Protein AF-A0A2V9TQ39-F1 (afdb_monomer_lite)

Sequence (77 aa):
MNGDVVAATMKRLRSQVPIMLLSAQEPLPKNTLRSVDCFLSKSQPSKTLLATLQNLLEGRSKPFFSRWLESWRQRNQ

Secondary structure (DSSP, 8-state):
--HHHHHHHHHHH-TTS--EEEESSSSPPHHHHTS-SEEEETTS-HHHHHHHHHHHHHTS---HHHHHHHHHHHH--

Foldseek 3Di:
DPVLVVLQVCCVVPVPDAAEAEACDPPDDPSSVVSHPYYDYPPDDPVVVVVVVVVSVVVDDDPPVVVVVVVVVVVVD

pLDDT: mean 86.13, std 7.57, range [63.91, 94.75]

Radius of gyration: 16.15 Å; chains: 1; bounding box: 28×29×50 Å

Structure (mmCIF, N/CA/C/O backbone):
data_AF-A0A2V9TQ39-F1
#
_entry.id   AF-A0A2V9TQ39-F1
#
loop_
_atom_site.group_PDB
_atom_site.id
_atom_site.type_symbol
_atom_site.label_atom_id
_atom_site.label_alt_id
_atom_site.label_comp_id
_atom_site.label_asym_id
_atom_site.label_entity_id
_atom_site.label_seq_id
_atom_site.pdbx_PDB_ins_code
_atom_site.Cartn_x
_atom_site.Cartn_y
_atom_site.Cartn_z
_atom_site.occupancy
_atom_site.B_iso_or_equiv
_atom_site.auth_seq_id
_atom_site.auth_comp_id
_atom_site.auth_asym_id
_atom_site.auth_atom_id
_atom_site.pdbx_PDB_model_num
ATOM 1 N N . MET A 1 1 ? -0.248 -15.010 -12.002 1.00 63.91 1 MET A N 1
ATOM 2 C CA . MET A 1 1 ? -1.147 -14.719 -10.861 1.00 63.91 1 MET A CA 1
ATOM 3 C C . MET A 1 1 ? -1.966 -13.485 -11.207 1.00 63.91 1 MET A C 1
ATOM 5 O O . MET A 1 1 ? -1.366 -12.494 -11.605 1.00 63.91 1 MET A O 1
ATOM 9 N N . ASN A 1 2 ? -3.295 -13.546 -11.083 1.00 84.44 2 ASN A N 1
ATOM 10 C CA . ASN A 1 2 ? -4.204 -12.460 -11.481 1.00 84.44 2 ASN A CA 1
ATOM 11 C C . ASN A 1 2 ? -4.463 -11.529 -10.289 1.00 84.44 2 ASN A C 1
ATOM 13 O O . ASN A 1 2 ? -5.351 -11.772 -9.472 1.00 84.44 2 ASN A O 1
ATOM 17 N N . GLY A 1 3 ? -3.615 -10.507 -10.139 1.00 84.25 3 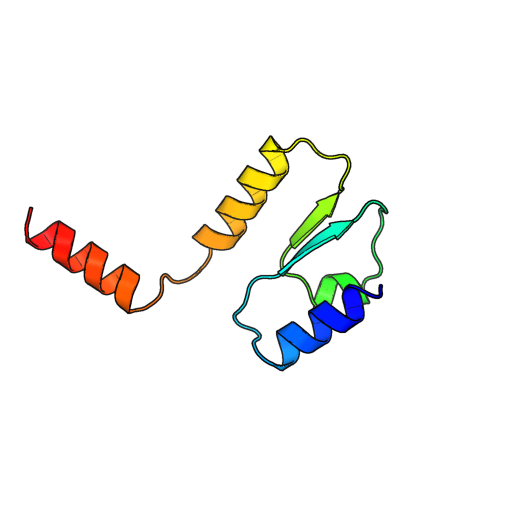GLY A N 1
ATOM 18 C CA . GLY A 1 3 ? -3.663 -9.591 -8.992 1.00 84.25 3 GLY A CA 1
ATOM 19 C C . GLY A 1 3 ? -4.951 -8.763 -8.909 1.00 84.25 3 GLY A C 1
ATOM 20 O O . GLY A 1 3 ? -5.384 -8.410 -7.817 1.00 84.25 3 GLY A O 1
ATOM 21 N N . ASP A 1 4 ? -5.599 -8.512 -10.043 1.00 86.19 4 ASP A N 1
ATOM 22 C CA . ASP A 1 4 ? -6.894 -7.841 -10.160 1.00 86.19 4 ASP A CA 1
ATOM 23 C C . ASP A 1 4 ? -8.031 -8.645 -9.507 1.00 86.19 4 ASP A C 1
ATOM 25 O O . ASP A 1 4 ? -8.798 -8.099 -8.714 1.00 86.19 4 ASP A O 1
ATOM 29 N N . VAL A 1 5 ? -8.097 -9.956 -9.760 1.00 90.12 5 VAL A N 1
ATOM 30 C CA . VAL A 1 5 ? -9.102 -10.855 -9.164 1.00 90.12 5 VAL A CA 1
ATOM 31 C C . VAL A 1 5 ? -8.929 -10.939 -7.646 1.00 90.12 5 VAL A C 1
ATOM 33 O O . VAL A 1 5 ? -9.908 -10.925 -6.890 1.00 90.12 5 VAL A O 1
ATOM 36 N N . VAL A 1 6 ? -7.675 -10.987 -7.188 1.00 91.00 6 VAL A N 1
ATOM 37 C CA . V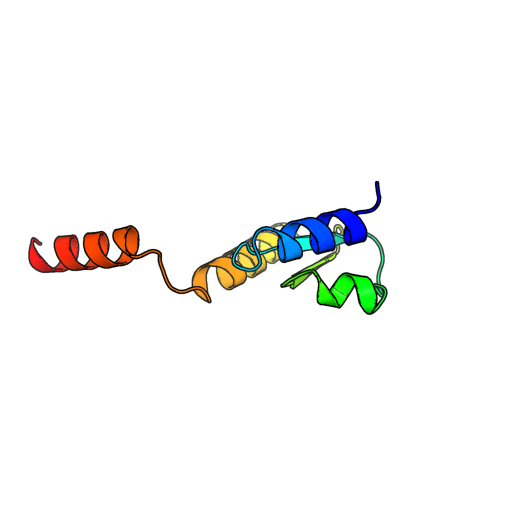AL A 1 6 ? -7.341 -10.991 -5.759 1.00 91.00 6 VAL A CA 1
ATOM 38 C C . VAL A 1 6 ? -7.766 -9.673 -5.112 1.00 91.00 6 VAL A C 1
ATOM 40 O O . VAL A 1 6 ? -8.492 -9.697 -4.118 1.00 91.00 6 VAL A O 1
ATOM 43 N N . ALA A 1 7 ? -7.400 -8.531 -5.700 1.00 91.88 7 ALA A N 1
ATOM 44 C CA . ALA A 1 7 ? -7.765 -7.214 -5.185 1.00 91.88 7 ALA A CA 1
ATOM 45 C C . ALA A 1 7 ? -9.289 -7.022 -5.115 1.00 91.88 7 ALA A C 1
ATOM 47 O O . ALA A 1 7 ? -9.812 -6.570 -4.095 1.00 91.88 7 ALA A O 1
ATOM 48 N N . ALA A 1 8 ? -10.019 -7.438 -6.154 1.00 92.19 8 ALA A N 1
ATOM 49 C CA . ALA A 1 8 ? -11.479 -7.383 -6.178 1.00 92.19 8 ALA A CA 1
ATOM 50 C C . ALA A 1 8 ? -12.101 -8.226 -5.052 1.00 92.19 8 ALA A C 1
ATOM 52 O O . ALA A 1 8 ? -13.002 -7.771 -4.343 1.00 92.19 8 ALA A O 1
ATOM 53 N N . THR A 1 9 ? -11.581 -9.436 -4.835 1.00 93.69 9 THR A N 1
ATOM 54 C CA . THR A 1 9 ? -12.048 -10.324 -3.762 1.00 93.69 9 THR A CA 1
ATOM 55 C C . THR A 1 9 ? -11.746 -9.741 -2.381 1.00 93.69 9 THR A C 1
ATOM 57 O O . THR A 1 9 ? -12.620 -9.738 -1.513 1.00 93.69 9 THR A O 1
ATOM 60 N N . MET A 1 10 ? -10.547 -9.184 -2.181 1.00 93.62 10 MET A N 1
ATOM 61 C CA . MET A 1 10 ? -10.163 -8.512 -0.938 1.00 93.62 10 MET A CA 1
ATOM 62 C C . MET A 1 10 ? -11.084 -7.329 -0.633 1.00 93.62 10 MET A C 1
ATOM 64 O O . MET A 1 10 ? -11.598 -7.237 0.481 1.00 93.62 10 MET A O 1
ATOM 68 N N . LYS A 1 11 ? -11.365 -6.467 -1.619 1.00 91.94 11 LYS A N 1
ATOM 69 C CA . LYS A 1 11 ? -12.289 -5.335 -1.445 1.00 91.94 11 LYS A CA 1
ATOM 70 C C . LYS A 1 11 ? -13.718 -5.776 -1.154 1.00 91.94 11 LYS A C 1
ATOM 72 O O . LYS A 1 11 ? -14.377 -5.139 -0.337 1.00 91.94 11 LYS A O 1
ATOM 77 N N . ARG A 1 12 ? -14.183 -6.872 -1.762 1.00 93.25 12 ARG A N 1
ATOM 78 C CA . ARG A 1 12 ? -15.504 -7.450 -1.472 1.00 93.25 12 ARG A CA 1
ATOM 79 C C . ARG A 1 12 ? -15.614 -7.936 -0.024 1.00 93.25 12 ARG A C 1
ATOM 81 O O . ARG A 1 12 ? -16.651 -7.744 0.598 1.00 93.25 12 ARG A O 1
ATOM 88 N N . LEU A 1 13 ? -14.563 -8.563 0.508 1.00 94.38 13 LEU A N 1
ATOM 89 C CA . LEU A 1 13 ? -14.554 -9.096 1.876 1.00 94.38 13 LEU A CA 1
ATOM 90 C C . LEU A 1 13 ? -14.309 -8.007 2.931 1.00 94.38 13 LEU A C 1
ATOM 92 O O . LEU A 1 13 ? -14.923 -8.019 3.998 1.00 94.38 13 LEU A O 1
ATOM 96 N N . ARG A 1 14 ? -13.381 -7.084 2.655 1.00 90.69 14 ARG A N 1
ATOM 97 C CA . ARG A 1 14 ? -12.921 -6.032 3.570 1.00 90.69 14 ARG A CA 1
ATOM 98 C C . ARG A 1 14 ? -12.535 -4.772 2.786 1.00 90.69 14 ARG A C 1
ATOM 100 O O . ARG A 1 14 ? -11.358 -4.474 2.592 1.00 90.69 14 ARG A O 1
ATOM 107 N N . SER A 1 15 ? -13.531 -3.984 2.390 1.00 89.12 15 SER A N 1
ATOM 108 C CA . SER A 1 15 ? -13.339 -2.739 1.621 1.00 89.12 15 SER A CA 1
ATOM 109 C C . SER A 1 15 ? -12.440 -1.703 2.315 1.00 89.12 15 SER A C 1
ATOM 111 O O . SER A 1 15 ? -11.771 -0.911 1.650 1.00 89.12 15 SER A O 1
ATOM 113 N N . GLN A 1 16 ? -12.382 -1.749 3.649 1.00 88.12 16 GLN A N 1
ATOM 114 C CA . GLN A 1 16 ? -11.590 -0.858 4.499 1.00 88.12 16 GLN A CA 1
ATOM 115 C C . GLN A 1 16 ? -10.079 -1.121 4.446 1.00 88.12 16 GLN A C 1
ATOM 117 O O . GLN A 1 16 ? -9.316 -0.285 4.927 1.00 88.12 16 GLN A O 1
ATOM 122 N N . VAL A 1 17 ? -9.619 -2.247 3.891 1.00 88.56 17 VAL A N 1
ATOM 123 C CA . VAL A 1 17 ? -8.182 -2.537 3.784 1.00 88.56 17 VAL A CA 1
ATOM 124 C C . VAL A 1 17 ? -7.612 -1.817 2.551 1.00 88.56 17 VAL A C 1
ATOM 126 O O . VAL A 1 17 ? -8.161 -1.986 1.455 1.00 88.56 17 VAL A O 1
ATOM 129 N N . PRO A 1 18 ? -6.559 -0.986 2.696 1.00 91.44 18 PRO A N 1
ATOM 130 C CA . PRO A 1 18 ? -5.863 -0.387 1.560 1.00 91.44 18 PRO A CA 1
ATOM 131 C C . PRO A 1 18 ? -5.183 -1.448 0.699 1.00 91.44 18 PRO A C 1
ATOM 133 O O . PRO A 1 18 ? -4.572 -2.377 1.219 1.00 91.44 18 PRO A O 1
ATOM 136 N N . ILE A 1 19 ? -5.229 -1.264 -0.615 1.00 92.88 19 ILE A N 1
ATOM 137 C CA . ILE A 1 19 ? -4.541 -2.096 -1.593 1.00 92.88 19 ILE A CA 1
ATOM 138 C C . ILE A 1 19 ? -3.704 -1.184 -2.486 1.00 92.88 19 ILE A C 1
ATOM 140 O O . ILE A 1 19 ? -4.239 -0.384 -3.253 1.00 92.88 19 ILE A O 1
ATOM 144 N N . MET A 1 20 ? -2.385 -1.335 -2.386 1.00 92.88 20 MET A N 1
ATOM 145 C CA . MET A 1 20 ? -1.411 -0.733 -3.293 1.00 92.88 20 MET A CA 1
ATOM 146 C C . MET A 1 20 ? -0.980 -1.773 -4.326 1.00 92.88 20 MET A C 1
ATOM 148 O O . MET A 1 20 ? -0.510 -2.852 -3.962 1.00 92.88 20 MET A O 1
ATOM 152 N N . LEU A 1 21 ? -1.122 -1.454 -5.611 1.00 91.75 21 LEU A N 1
ATOM 153 C CA . LEU A 1 21 ? -0.713 -2.330 -6.705 1.00 91.75 21 LEU A CA 1
ATOM 154 C C .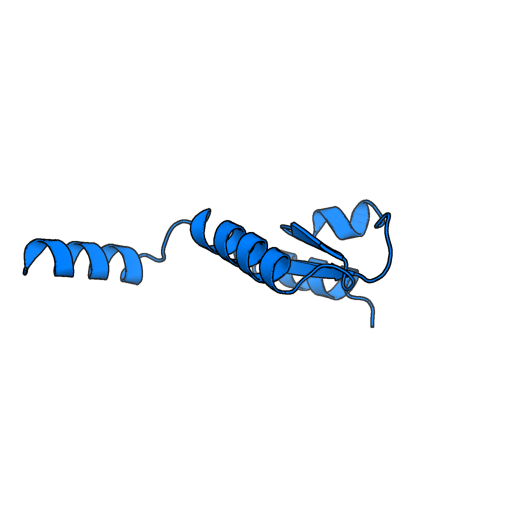 LEU A 1 21 ? 0.680 -1.972 -7.220 1.00 91.75 21 LEU A C 1
ATOM 156 O O . LEU A 1 21 ? 0.907 -0.852 -7.665 1.00 91.75 21 LEU A O 1
ATOM 160 N N . LEU A 1 22 ? 1.576 -2.958 -7.249 1.00 90.88 22 LEU A N 1
ATOM 161 C CA . LEU A 1 22 ? 2.887 -2.848 -7.888 1.00 90.88 22 LEU A CA 1
ATOM 162 C C . LEU A 1 22 ? 2.862 -3.549 -9.252 1.00 90.88 22 LEU A C 1
ATOM 164 O O . LEU A 1 22 ? 2.835 -4.782 -9.318 1.00 90.88 22 LEU A O 1
ATOM 168 N N . SER A 1 23 ? 2.888 -2.781 -10.342 1.00 87.50 23 SER A N 1
ATOM 169 C CA . SER A 1 23 ? 2.835 -3.302 -11.719 1.00 87.50 23 SER A CA 1
ATOM 170 C C . SER A 1 23 ? 4.127 -3.011 -12.478 1.00 87.50 23 SER A C 1
ATOM 172 O O . SER A 1 23 ? 4.724 -1.966 -12.292 1.00 87.50 23 SER A O 1
ATOM 174 N N . ALA A 1 24 ? 4.580 -3.918 -13.343 1.00 83.38 24 ALA A N 1
ATOM 175 C CA . ALA A 1 24 ? 5.655 -3.603 -14.296 1.00 83.38 24 ALA A CA 1
ATOM 176 C C . ALA A 1 24 ? 5.126 -2.930 -15.575 1.00 83.38 24 ALA A C 1
ATOM 178 O O . ALA A 1 24 ? 5.906 -2.418 -16.368 1.00 83.38 24 ALA A O 1
ATOM 1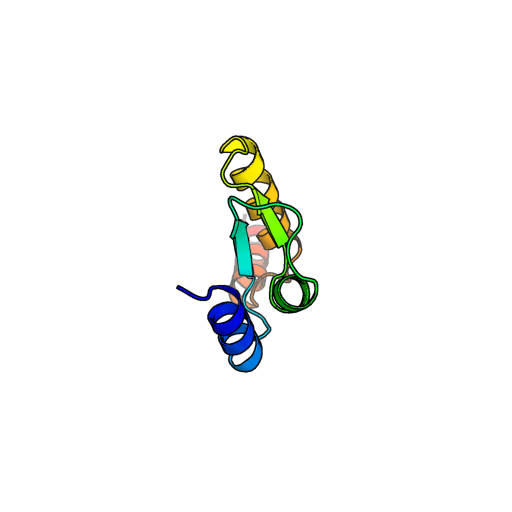79 N N . GLN A 1 25 ? 3.810 -2.984 -15.793 1.00 70.62 25 GLN A N 1
ATOM 180 C CA . GLN A 1 25 ? 3.163 -2.606 -17.040 1.00 70.62 25 GLN A CA 1
ATOM 181 C C . GLN A 1 25 ? 2.269 -1.387 -16.822 1.00 70.62 25 GLN A C 1
ATOM 183 O O . GLN A 1 25 ? 1.390 -1.400 -15.953 1.00 70.62 25 GLN A O 1
ATOM 188 N N . GLU A 1 26 ? 2.492 -0.370 -17.649 1.00 72.88 26 GLU A N 1
ATOM 189 C CA . GLU A 1 26 ? 1.641 0.803 -17.817 1.00 72.88 26 GLU A CA 1
ATOM 190 C C . GLU A 1 26 ? 1.233 0.888 -19.298 1.00 72.88 26 GLU A C 1
ATOM 192 O O . GLU A 1 26 ? 2.077 0.633 -20.162 1.00 72.88 26 GLU A O 1
ATOM 197 N N . PRO A 1 27 ? -0.031 1.218 -19.630 1.00 71.00 27 PRO A N 1
ATOM 198 C CA . PRO A 1 27 ? -1.149 1.559 -18.744 1.00 71.00 27 PRO A CA 1
ATOM 199 C C . PRO A 1 27 ? -1.951 0.335 -18.256 1.00 71.00 27 PRO A C 1
ATOM 201 O O . PRO A 1 27 ? -2.115 -0.659 -18.963 1.00 71.00 27 PRO A O 1
ATOM 204 N N . LEU A 1 28 ? -2.488 0.419 -17.035 1.00 79.38 28 LEU A N 1
ATOM 205 C CA . LEU A 1 28 ? -3.297 -0.645 -16.430 1.00 79.38 28 LEU A CA 1
ATOM 206 C C . LEU A 1 28 ? -4.756 -0.632 -16.933 1.00 79.38 28 LEU A C 1
ATOM 208 O O . LEU A 1 28 ? -5.332 0.445 -17.119 1.00 79.38 28 LEU A O 1
ATOM 212 N N . PRO A 1 29 ? -5.408 -1.802 -17.084 1.00 81.44 29 PRO A N 1
ATOM 213 C CA . PRO A 1 29 ? -6.830 -1.879 -17.402 1.00 81.44 29 PRO A CA 1
ATOM 214 C C . PRO A 1 29 ? -7.697 -1.156 -16.362 1.00 81.44 29 PRO A C 1
ATOM 216 O O . PRO A 1 29 ? -7.500 -1.299 -15.153 1.00 81.44 29 PRO A O 1
ATOM 219 N N . LYS A 1 30 ? -8.733 -0.441 -16.822 1.00 80.25 30 LYS A N 1
ATOM 220 C CA . LYS A 1 30 ? -9.650 0.320 -15.949 1.00 80.25 30 LYS A CA 1
ATOM 221 C C . LYS A 1 30 ? -10.307 -0.537 -14.861 1.00 80.25 30 LYS A C 1
ATOM 223 O O . LYS A 1 30 ? -10.562 -0.035 -13.772 1.00 80.25 30 LYS A O 1
ATOM 228 N N . ASN A 1 31 ? -10.569 -1.816 -15.137 1.00 78.25 31 ASN A N 1
ATOM 229 C CA . ASN A 1 31 ? -11.162 -2.728 -14.156 1.00 78.25 31 ASN A CA 1
ATOM 230 C C . ASN A 1 31 ? -10.223 -2.987 -12.971 1.00 78.25 31 ASN A C 1
ATOM 232 O O . ASN A 1 31 ? -10.680 -2.976 -11.833 1.00 78.25 31 ASN A O 1
ATOM 236 N N . THR A 1 32 ? -8.918 -3.128 -13.215 1.00 79.44 32 THR A N 1
ATOM 237 C CA . THR A 1 32 ? -7.907 -3.299 -12.162 1.00 79.44 32 THR A CA 1
ATOM 238 C C . THR A 1 32 ? -7.833 -2.066 -11.263 1.00 79.44 32 THR A C 1
ATOM 240 O O . THR A 1 32 ? -7.768 -2.191 -10.043 1.00 79.44 32 THR A O 1
ATOM 243 N N . LEU A 1 33 ? -7.920 -0.870 -11.855 1.00 80.75 33 LEU A N 1
ATOM 244 C CA . LEU A 1 33 ? -7.858 0.402 -11.129 1.00 80.75 33 LEU A CA 1
ATOM 245 C C . LEU A 1 33 ? -9.046 0.625 -10.177 1.00 80.75 33 LEU A C 1
ATOM 247 O O . LEU A 1 33 ? -8.922 1.392 -9.233 1.00 80.75 33 LEU A O 1
ATOM 251 N N . ARG A 1 34 ? -10.185 -0.054 -10.376 1.00 86.06 34 ARG A N 1
ATOM 252 C CA . ARG A 1 34 ? -11.356 0.066 -9.485 1.00 86.06 34 ARG A CA 1
ATOM 253 C C . ARG A 1 34 ? -11.202 -0.685 -8.164 1.00 86.06 34 ARG A C 1
ATOM 255 O O . ARG A 1 34 ? -11.933 -0.402 -7.220 1.00 86.06 34 ARG A O 1
ATOM 262 N N . SER A 1 35 ? -10.317 -1.677 -8.103 1.00 88.12 35 SER A N 1
ATOM 263 C CA . SER A 1 35 ? -10.162 -2.550 -6.931 1.00 88.12 35 SER A CA 1
ATOM 264 C C . SER A 1 35 ? -8.952 -2.201 -6.066 1.00 88.12 35 SER A C 1
ATOM 266 O O . SER A 1 35 ? -8.720 -2.860 -5.054 1.00 88.12 35 SER A O 1
ATOM 268 N N . VAL A 1 36 ? -8.191 -1.174 -6.441 1.00 91.19 36 VAL A N 1
ATOM 269 C CA . VAL A 1 36 ? -6.958 -0.754 -5.768 1.00 91.19 36 VAL A CA 1
ATOM 270 C C . VAL A 1 36 ? -7.063 0.720 -5.390 1.00 91.19 36 VAL A C 1
ATOM 272 O O . VAL A 1 36 ? -7.721 1.490 -6.080 1.00 91.19 36 VAL A O 1
ATOM 275 N N . ASP A 1 37 ? -6.450 1.114 -4.278 1.00 91.44 37 ASP A N 1
ATOM 276 C CA . ASP A 1 37 ? -6.487 2.501 -3.794 1.00 91.44 37 ASP A CA 1
ATOM 277 C C . ASP A 1 37 ? -5.366 3.342 -4.425 1.00 91.44 37 ASP A C 1
ATOM 279 O O . ASP A 1 37 ? -5.520 4.546 -4.615 1.00 91.44 37 ASP A O 1
ATOM 283 N N . CYS A 1 38 ? -4.239 2.714 -4.768 1.00 90.75 38 CYS A N 1
ATOM 284 C CA . CYS A 1 38 ? -3.156 3.342 -5.517 1.00 90.75 38 CYS A CA 1
ATOM 285 C C . CYS A 1 38 ? -2.381 2.313 -6.352 1.00 90.75 38 CYS A C 1
ATOM 287 O O . CYS A 1 38 ? -2.416 1.107 -6.085 1.00 90.75 38 CYS A O 1
ATOM 289 N N . PHE A 1 39 ? -1.675 2.797 -7.374 1.00 90.25 39 PHE A N 1
ATOM 290 C CA . PHE A 1 39 ? -0.788 1.989 -8.205 1.00 90.25 39 PHE A CA 1
ATOM 291 C C . PHE A 1 39 ? 0.598 2.629 -8.268 1.00 90.25 39 PHE A C 1
ATOM 293 O O . PHE A 1 39 ? 0.729 3.850 -8.186 1.00 90.25 39 PHE A O 1
ATOM 300 N N . LEU A 1 40 ? 1.623 1.798 -8.418 1.00 91.44 40 LEU A N 1
ATOM 301 C CA . LEU A 1 40 ? 3.002 2.230 -8.581 1.00 91.44 40 LEU A CA 1
ATOM 302 C C . LEU A 1 40 ? 3.733 1.267 -9.522 1.00 91.44 40 LEU A C 1
ATOM 304 O O . LEU A 1 40 ? 3.525 0.049 -9.471 1.00 91.44 40 LEU A O 1
ATOM 308 N N . SER A 1 41 ? 4.579 1.810 -10.397 1.00 89.50 41 SER A N 1
ATOM 309 C CA . SER A 1 41 ? 5.401 0.977 -11.271 1.00 89.50 41 SER A CA 1
ATOM 310 C C . SER A 1 41 ? 6.554 0.336 -10.496 1.00 89.50 41 SER A C 1
ATOM 312 O O . SER A 1 41 ? 7.232 0.995 -9.709 1.00 89.50 41 SER A O 1
ATOM 314 N N . LYS A 1 42 ? 6.832 -0.944 -10.758 1.00 88.00 42 LYS A N 1
ATOM 315 C CA . LYS A 1 42 ? 7.955 -1.689 -10.164 1.00 88.00 42 LYS A CA 1
ATOM 316 C C . LYS A 1 42 ? 9.323 -1.103 -10.513 1.00 88.00 42 LYS A C 1
ATOM 318 O O . LYS A 1 42 ? 10.287 -1.405 -9.820 1.00 88.00 42 LYS A O 1
ATOM 323 N N . SER A 1 43 ? 9.417 -0.303 -11.576 1.00 89.06 43 SER A N 1
ATOM 324 C CA . SER A 1 43 ? 10.656 0.383 -11.952 1.00 89.06 43 SER A CA 1
ATOM 325 C C . SER A 1 43 ? 10.917 1.649 -11.134 1.00 89.06 43 SER A C 1
ATOM 327 O O . SER A 1 43 ? 12.004 2.216 -11.235 1.00 89.06 43 SER A O 1
ATOM 329 N N . GLN A 1 44 ? 9.949 2.117 -10.337 1.00 88.38 44 GLN A N 1
ATOM 330 C CA . GLN A 1 44 ? 10.136 3.329 -9.553 1.00 88.38 44 GLN A CA 1
ATOM 331 C C . GLN A 1 44 ? 11.082 3.117 -8.364 1.00 88.38 44 GLN A C 1
ATOM 333 O O . GLN A 1 44 ? 11.141 2.026 -7.792 1.00 88.38 44 GLN A O 1
ATOM 338 N N . PRO A 1 45 ? 11.796 4.178 -7.942 1.00 92.88 45 PRO A N 1
ATOM 339 C CA . PRO A 1 45 ? 12.650 4.123 -6.766 1.00 92.88 45 PRO A CA 1
ATOM 340 C C . PRO A 1 45 ? 11.883 3.727 -5.501 1.00 92.88 45 PRO A C 1
ATOM 342 O O . PRO A 1 45 ? 10.740 4.136 -5.284 1.00 92.88 45 PRO A O 1
ATOM 345 N N . 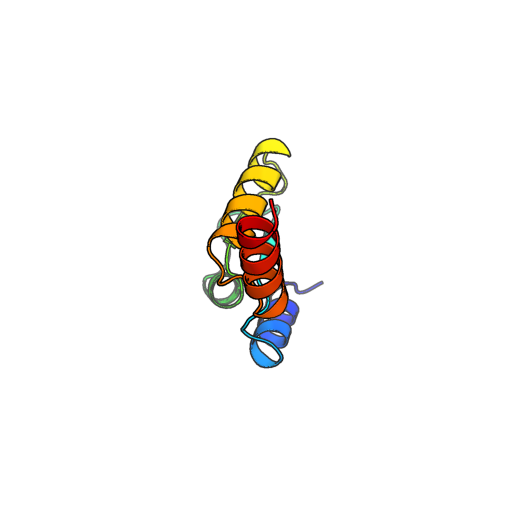SER A 1 46 ? 12.566 3.027 -4.594 1.00 91.75 46 SER A N 1
ATOM 346 C CA . SER A 1 46 ? 12.029 2.648 -3.280 1.00 91.75 46 SER A CA 1
ATOM 347 C C . SER A 1 46 ? 11.540 3.850 -2.465 1.00 91.75 46 SER A C 1
ATOM 349 O O . SER A 1 46 ? 10.552 3.743 -1.743 1.00 91.75 46 SER A O 1
ATOM 351 N N . LYS A 1 47 ? 12.174 5.019 -2.624 1.00 94.75 47 LYS A N 1
ATOM 352 C CA . LYS A 1 47 ? 11.736 6.273 -1.992 1.00 94.75 47 LYS A CA 1
ATOM 353 C C . LYS A 1 47 ? 10.309 6.656 -2.397 1.00 94.75 47 LYS A C 1
ATOM 355 O O . LYS A 1 47 ? 9.542 7.100 -1.547 1.00 94.75 47 LYS A O 1
ATOM 360 N N . THR A 1 48 ? 9.944 6.457 -3.663 1.00 92.69 48 THR A N 1
ATOM 361 C CA . THR A 1 48 ? 8.591 6.747 -4.146 1.00 92.69 48 THR A CA 1
ATOM 362 C C . THR A 1 48 ? 7.588 5.765 -3.557 1.00 92.69 48 THR A C 1
ATOM 364 O O . THR A 1 48 ? 6.544 6.186 -3.075 1.00 92.69 48 THR A O 1
ATOM 367 N N . LEU A 1 49 ? 7.945 4.477 -3.481 1.00 93.00 49 LEU A N 1
ATOM 368 C CA . LEU A 1 49 ? 7.121 3.464 -2.817 1.00 93.00 49 LEU A CA 1
ATOM 369 C C . LEU A 1 49 ? 6.838 3.826 -1.354 1.00 93.00 49 LEU A C 1
ATOM 371 O O . LEU A 1 49 ? 5.690 3.750 -0.921 1.00 93.00 49 LEU A O 1
ATOM 375 N N . LEU A 1 50 ? 7.860 4.246 -0.602 1.00 93.62 50 LEU A N 1
ATOM 376 C CA . LEU A 1 50 ? 7.701 4.639 0.801 1.00 93.62 50 LEU A CA 1
ATOM 377 C C . LEU A 1 50 ? 6.802 5.870 0.952 1.00 93.62 50 LEU A C 1
ATOM 379 O O . LEU A 1 50 ? 5.909 5.861 1.795 1.00 93.62 50 LEU A O 1
ATOM 383 N N . ALA A 1 51 ? 6.985 6.888 0.110 1.00 93.62 51 ALA A N 1
ATOM 384 C CA . ALA A 1 51 ? 6.147 8.085 0.129 1.00 93.62 51 ALA A CA 1
ATOM 385 C C . ALA A 1 51 ? 4.678 7.766 -0.204 1.00 93.62 51 ALA A C 1
ATOM 387 O O . ALA A 1 51 ? 3.764 8.217 0.484 1.00 93.62 51 ALA A O 1
ATOM 388 N N . THR A 1 52 ? 4.429 6.940 -1.225 1.00 92.62 52 THR A N 1
ATOM 389 C CA . THR A 1 52 ? 3.071 6.510 -1.591 1.00 92.62 52 THR A CA 1
ATOM 390 C C . THR A 1 52 ? 2.426 5.672 -0.490 1.00 92.62 52 THR A C 1
ATOM 392 O O . THR A 1 52 ? 1.245 5.855 -0.196 1.00 92.62 52 THR A O 1
ATOM 395 N N . LEU A 1 53 ? 3.192 4.781 0.146 1.00 91.50 53 LEU A N 1
ATOM 396 C CA . LEU A 1 53 ? 2.714 3.977 1.267 1.00 91.50 53 LEU A CA 1
ATOM 397 C C . LEU A 1 53 ? 2.357 4.851 2.473 1.00 91.50 53 LEU A C 1
ATOM 399 O O . LEU A 1 53 ? 1.303 4.654 3.071 1.00 91.50 53 LEU A O 1
ATOM 403 N N . GLN A 1 54 ? 3.199 5.829 2.804 1.00 92.00 54 GLN A N 1
ATOM 404 C CA . GLN A 1 54 ? 2.937 6.776 3.883 1.00 92.00 54 GLN A CA 1
ATOM 405 C C . GLN A 1 54 ? 1.623 7.531 3.642 1.00 92.00 54 GLN A C 1
ATOM 407 O O . GLN A 1 54 ? 0.730 7.482 4.487 1.00 92.00 54 GLN A O 1
ATOM 412 N N . ASN A 1 55 ? 1.438 8.100 2.448 1.00 90.56 55 ASN A N 1
ATOM 413 C CA . ASN A 1 55 ? 0.201 8.795 2.076 1.00 90.56 55 ASN A CA 1
ATOM 414 C C . ASN A 1 55 ? -1.041 7.888 2.170 1.00 90.56 55 ASN A C 1
ATOM 416 O O . ASN A 1 55 ? -2.103 8.316 2.627 1.00 90.56 55 ASN A O 1
ATOM 420 N N . LEU A 1 56 ? -0.915 6.619 1.761 1.00 90.31 56 LEU A N 1
ATOM 421 C CA . LEU A 1 56 ? -2.007 5.641 1.804 1.00 90.31 56 LEU A CA 1
ATOM 422 C C . LEU A 1 56 ? -2.457 5.309 3.236 1.00 90.31 56 LEU A C 1
ATOM 424 O O . LEU A 1 56 ? -3.632 4.988 3.456 1.00 90.31 56 LEU A O 1
ATOM 428 N N . LEU A 1 57 ? -1.527 5.359 4.192 1.00 86.19 57 LEU A N 1
ATOM 429 C CA . LEU A 1 57 ? -1.775 5.090 5.607 1.00 86.19 57 LEU A CA 1
ATOM 430 C C . LEU A 1 57 ? -2.255 6.341 6.356 1.00 86.19 57 LEU A C 1
ATOM 432 O O . LEU A 1 57 ? -3.160 6.237 7.183 1.00 86.19 57 LEU A O 1
ATOM 436 N N . GLU A 1 58 ? -1.694 7.512 6.054 1.00 84.75 58 GLU A N 1
ATOM 437 C CA . GLU A 1 58 ? -2.017 8.782 6.721 1.00 84.75 58 GLU A CA 1
ATOM 438 C C . GLU A 1 58 ? -3.400 9.323 6.357 1.00 84.75 58 GLU A C 1
ATOM 440 O O . GLU A 1 58 ? -4.088 9.880 7.211 1.00 84.75 58 GLU A O 1
ATOM 445 N N . GLY A 1 59 ? -3.863 9.100 5.123 1.00 73.38 59 GLY A N 1
ATOM 446 C CA . GLY A 1 59 ? -5.203 9.510 4.688 1.00 73.38 59 GLY A CA 1
ATOM 447 C C . GLY A 1 59 ? -6.353 8.757 5.372 1.00 73.38 59 GLY A C 1
ATOM 448 O O . GLY A 1 59 ? -7.518 8.989 5.045 1.00 73.38 59 GLY A O 1
ATOM 449 N N . ARG A 1 60 ? -6.064 7.828 6.294 1.00 72.56 60 ARG A N 1
ATOM 450 C CA . ARG A 1 60 ? -7.073 6.994 6.953 1.00 72.56 60 ARG A CA 1
ATOM 451 C C . ARG A 1 60 ? -7.328 7.435 8.386 1.00 72.56 60 ARG A C 1
ATOM 453 O O . ARG A 1 60 ? -6.424 7.745 9.156 1.00 72.56 60 ARG A O 1
ATOM 460 N N . SER A 1 61 ? -8.604 7.368 8.766 1.00 70.62 61 SER A N 1
ATOM 461 C CA . SER A 1 61 ? -9.035 7.457 10.160 1.00 70.62 61 SER A CA 1
ATOM 462 C C . SER A 1 61 ? -8.254 6.439 10.989 1.00 70.62 61 SER A C 1
ATOM 464 O O . SER A 1 61 ? -8.458 5.232 10.834 1.00 70.62 61 SER A O 1
ATOM 466 N N . LYS A 1 62 ? -7.401 6.920 11.899 1.00 70.81 62 LYS A N 1
ATOM 467 C CA . LYS A 1 62 ? -6.724 6.068 12.879 1.00 70.81 62 LYS A CA 1
ATOM 468 C C . LYS A 1 62 ? -7.769 5.200 13.607 1.00 70.81 62 LYS A C 1
ATOM 470 O O . LYS A 1 62 ? -8.827 5.725 13.978 1.00 70.81 62 LYS A O 1
ATOM 475 N N . PRO A 1 63 ? -7.510 3.895 13.816 1.00 73.19 63 PRO A N 1
ATOM 476 C CA . PRO A 1 63 ? -8.395 3.035 14.594 1.00 73.19 63 PRO A CA 1
ATOM 477 C C . PRO A 1 63 ? -8.715 3.658 15.954 1.00 73.19 63 PRO A C 1
ATOM 479 O O . PRO A 1 63 ? -7.887 4.385 16.511 1.00 73.19 63 PRO A O 1
ATOM 482 N N . PHE A 1 64 ? -9.894 3.346 16.503 1.00 74.44 64 PHE A N 1
ATOM 483 C CA . PHE A 1 64 ? -10.344 3.872 17.798 1.00 74.44 64 PHE A CA 1
ATOM 484 C C . PHE A 1 64 ? -9.246 3.787 18.868 1.00 74.44 64 PHE A C 1
ATOM 486 O O . PHE A 1 64 ? -8.944 4.790 19.507 1.00 74.44 64 PHE A O 1
ATOM 493 N N . PHE A 1 65 ? -8.594 2.626 18.996 1.00 73.81 65 PHE A N 1
ATOM 494 C CA . PHE A 1 65 ? -7.545 2.415 19.993 1.00 73.81 65 PHE A CA 1
ATOM 495 C C . PHE A 1 65 ? -6.335 3.332 19.787 1.00 73.81 65 PHE A C 1
ATOM 497 O O . PHE A 1 65 ? -5.855 3.926 20.745 1.00 73.81 65 PHE A O 1
ATOM 504 N N . SER A 1 66 ? -5.870 3.509 18.547 1.00 80.94 66 SER A N 1
ATOM 505 C CA . SER A 1 66 ? -4.740 4.394 18.241 1.00 80.94 66 SER A CA 1
ATOM 506 C C . SER A 1 66 ? -5.061 5.851 18.579 1.00 80.94 66 SER A C 1
ATOM 508 O O . SER A 1 66 ? -4.246 6.531 19.195 1.00 80.94 66 SER A O 1
ATOM 510 N N . ARG A 1 67 ? -6.275 6.312 18.245 1.00 80.06 67 ARG A N 1
ATOM 511 C CA . ARG A 1 67 ? -6.743 7.667 18.584 1.00 80.06 67 ARG A CA 1
ATOM 512 C C . ARG A 1 67 ? -6.878 7.868 20.086 1.00 80.06 67 ARG A C 1
ATOM 514 O O . ARG A 1 67 ? -6.464 8.898 20.613 1.00 80.06 67 ARG A O 1
ATOM 521 N N . TRP A 1 68 ? -7.480 6.896 20.764 1.00 86.94 68 TRP A N 1
ATOM 522 C CA . TRP A 1 68 ? -7.664 6.930 22.207 1.00 86.94 68 TRP A CA 1
ATOM 523 C C . TRP A 1 68 ? -6.315 6.936 22.933 1.00 86.94 68 TRP A C 1
ATOM 525 O O . TRP A 1 68 ? -6.103 7.779 23.801 1.00 86.94 68 TRP A O 1
ATOM 535 N N . LEU A 1 69 ? -5.375 6.077 22.527 1.00 84.56 69 LEU A N 1
ATOM 536 C CA . LEU A 1 69 ? -4.046 5.981 23.132 1.00 84.56 69 LEU A CA 1
ATOM 537 C C . LEU A 1 69 ? -3.228 7.264 22.937 1.00 84.56 69 LEU A C 1
ATOM 539 O O . LEU A 1 69 ? -2.605 7.734 23.885 1.00 84.56 69 LEU A O 1
ATOM 543 N N . GLU A 1 70 ? -3.241 7.850 21.737 1.00 88.88 70 GLU A N 1
ATOM 544 C CA . GL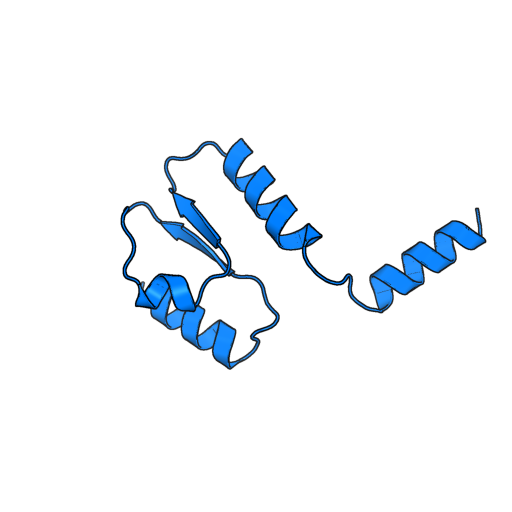U A 1 70 ? -2.609 9.154 21.487 1.00 88.88 70 GLU A CA 1
ATOM 545 C C . GLU A 1 70 ? -3.209 10.250 22.375 1.00 88.88 70 GLU A C 1
ATOM 547 O O . GLU A 1 70 ? -2.468 11.004 23.004 1.00 88.88 70 GLU A O 1
ATOM 552 N N . SER A 1 71 ? -4.540 10.285 22.493 1.00 87.50 71 SER A N 1
ATOM 553 C CA . SER A 1 71 ? -5.246 11.251 23.345 1.00 87.50 71 SER A CA 1
ATOM 554 C C . SER A 1 71 ? -4.913 11.064 24.828 1.00 87.50 71 SER A C 1
ATOM 556 O O . SER A 1 71 ? -4.782 12.040 25.562 1.00 87.50 71 SER A O 1
ATOM 558 N N . TRP A 1 72 ? -4.774 9.816 25.288 1.00 88.69 72 TRP A N 1
ATOM 559 C CA . TRP A 1 72 ? -4.360 9.517 26.657 1.00 88.69 72 TRP A CA 1
ATOM 560 C C . TRP A 1 72 ? -2.918 9.968 26.909 1.00 88.69 72 TRP A C 1
ATOM 562 O O . TRP A 1 72 ? -2.668 10.628 27.914 1.00 88.69 72 TRP A O 1
ATOM 572 N N . ARG A 1 73 ? -1.986 9.694 25.985 1.00 93.19 73 ARG A N 1
ATOM 573 C CA . ARG A 1 73 ? -0.581 10.118 26.118 1.00 93.19 73 ARG A CA 1
ATOM 574 C C . ARG A 1 73 ? -0.440 11.635 26.208 1.00 93.19 73 ARG A C 1
ATOM 576 O O . ARG A 1 73 ? 0.265 12.104 27.085 1.00 93.19 73 ARG A O 1
ATOM 583 N N . GLN A 1 74 ? -1.144 12.387 25.361 1.00 91.12 74 GLN A N 1
ATOM 584 C CA . GLN A 1 74 ? -1.115 13.856 25.392 1.00 91.12 74 GLN A CA 1
ATOM 585 C C . GLN A 1 74 ? -1.643 14.457 26.701 1.00 91.12 74 GLN A C 1
ATOM 587 O O . GLN A 1 74 ? -1.254 15.560 27.056 1.00 91.12 74 GLN A O 1
ATOM 592 N N . ARG A 1 75 ? -2.551 13.764 27.400 1.00 88.69 75 ARG A N 1
ATOM 593 C CA . ARG A 1 75 ? -3.132 14.234 28.669 1.00 88.69 75 ARG A CA 1
ATOM 594 C C . ARG A 1 75 ? -2.306 13.874 29.904 1.00 88.69 75 ARG A C 1
ATOM 596 O O . ARG A 1 75 ? -2.588 14.406 30.968 1.00 88.69 75 ARG A O 1
ATOM 603 N N . ASN A 1 76 ? -1.377 12.926 29.785 1.00 88.44 76 ASN A N 1
ATOM 604 C CA . ASN A 1 76 ? -0.594 12.386 30.904 1.00 88.44 76 ASN A CA 1
ATOM 605 C C . ASN A 1 76 ? 0.921 12.615 30.720 1.00 88.44 76 ASN A C 1
ATOM 607 O O . ASN A 1 76 ? 1.725 11.935 31.356 1.00 88.44 76 ASN A O 1
ATOM 611 N N . GLN A 1 77 ? 1.293 13.538 29.831 1.00 67.88 77 GLN A N 1
ATOM 612 C CA . GLN A 1 77 ? 2.613 14.166 29.748 1.00 67.88 77 GLN A CA 1
ATOM 613 C C . GLN A 1 77 ? 2.491 15.601 30.247 1.00 67.88 77 GLN A C 1
ATOM 615 O O . GLN A 1 77 ? 3.473 16.073 30.854 1.00 67.88 77 GLN A O 1
#